Protein AF-A0AA49GLU6-F1 (afdb_monomer_lite)

pLDDT: mean 84.98, std 16.06, range [36.91, 97.69]

Structure (mmCIF, N/CA/C/O backbone):
data_AF-A0AA49GLU6-F1
#
_entry.id   AF-A0AA49GLU6-F1
#
loop_
_atom_site.group_PDB
_atom_site.id
_atom_site.type_symbol
_atom_site.label_atom_id
_atom_site.label_alt_id
_atom_site.label_comp_id
_atom_site.label_asym_id
_atom_site.label_entity_id
_atom_site.label_seq_id
_atom_site.pdbx_PDB_ins_code
_atom_site.Cartn_x
_atom_site.Cartn_y
_atom_site.Cartn_z
_atom_site.occupancy
_atom_site.B_iso_or_equiv
_atom_site.auth_seq_id
_atom_site.auth_comp_id
_atom_site.auth_asym_id
_atom_site.auth_atom_id
_atom_site.pdbx_PDB_model_num
ATOM 1 N N . MET A 1 1 ? 17.940 -8.801 -53.100 1.00 36.91 1 MET A N 1
ATOM 2 C CA . MET A 1 1 ? 17.028 -9.228 -52.021 1.00 36.91 1 MET A CA 1
ATOM 3 C C . MET A 1 1 ? 17.713 -8.867 -50.727 1.00 36.91 1 MET A C 1
ATOM 5 O O . MET A 1 1 ? 18.583 -9.601 -50.286 1.00 36.91 1 MET A O 1
ATOM 9 N N . GLU A 1 2 ? 17.411 -7.692 -50.198 1.00 44.69 2 GLU A N 1
ATOM 10 C CA . GLU A 1 2 ? 18.039 -7.180 -48.986 1.00 44.69 2 GLU A CA 1
ATOM 11 C C . GLU A 1 2 ? 16.952 -6.705 -48.021 1.00 44.69 2 GLU A C 1
ATOM 13 O O . GLU A 1 2 ? 15.992 -6.062 -48.440 1.00 44.69 2 GLU A O 1
ATOM 18 N N . LEU A 1 3 ? 17.166 -7.042 -46.744 1.00 46.62 3 LEU A N 1
ATOM 19 C CA . LEU A 1 3 ? 16.626 -6.406 -45.537 1.00 46.62 3 LEU A CA 1
ATOM 20 C C . LEU A 1 3 ? 15.138 -6.635 -45.215 1.00 46.62 3 LEU A C 1
ATOM 22 O O . LEU A 1 3 ? 14.300 -5.757 -45.379 1.00 46.62 3 LEU A O 1
ATOM 26 N N . LEU A 1 4 ? 14.837 -7.794 -44.615 1.00 41.28 4 LEU A N 1
ATOM 27 C CA . LEU A 1 4 ? 13.607 -8.009 -43.828 1.00 41.28 4 LEU A CA 1
ATOM 28 C C . LEU A 1 4 ? 13.859 -8.630 -42.439 1.00 41.28 4 LEU A C 1
ATOM 30 O O . LEU A 1 4 ?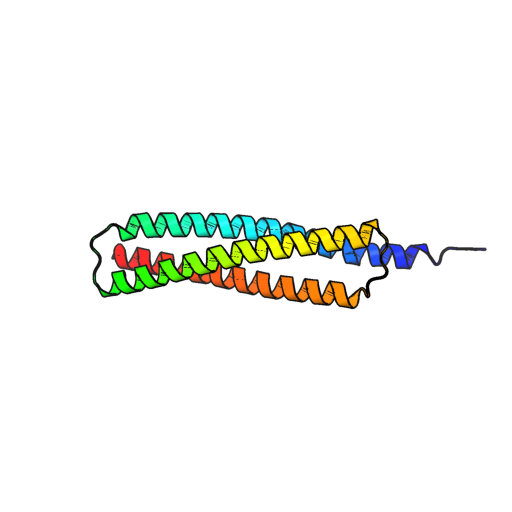 12.924 -9.076 -41.785 1.00 41.28 4 LEU A O 1
ATOM 34 N N . THR A 1 5 ? 15.102 -8.663 -41.947 1.00 42.22 5 THR A N 1
ATOM 35 C CA . THR A 1 5 ? 15.417 -9.281 -40.642 1.00 42.22 5 THR A CA 1
ATOM 36 C C . THR A 1 5 ? 15.509 -8.291 -39.479 1.00 42.22 5 THR A C 1
ATOM 38 O O . THR A 1 5 ? 15.529 -8.719 -38.331 1.00 42.22 5 THR A O 1
ATOM 41 N N . THR A 1 6 ? 15.520 -6.978 -39.733 1.00 46.28 6 THR A N 1
ATOM 42 C CA . THR A 1 6 ? 15.609 -5.945 -38.680 1.00 46.28 6 THR A CA 1
ATOM 43 C C . THR A 1 6 ? 14.255 -5.540 -38.092 1.00 46.28 6 THR A C 1
ATOM 45 O O . THR A 1 6 ? 14.207 -4.968 -37.008 1.00 46.28 6 THR A O 1
ATOM 48 N N . SER A 1 7 ? 13.146 -5.840 -38.774 1.00 48.06 7 SER A N 1
ATOM 49 C CA . SER A 1 7 ? 11.809 -5.383 -38.371 1.00 48.06 7 SER A CA 1
ATOM 50 C C . SER A 1 7 ? 11.180 -6.250 -37.276 1.00 48.06 7 SER A C 1
ATOM 52 O O . SER A 1 7 ? 10.512 -5.713 -36.397 1.00 48.06 7 SER A O 1
ATOM 54 N N . THR A 1 8 ? 11.405 -7.565 -37.280 1.00 44.09 8 THR A N 1
ATOM 55 C CA . THR A 1 8 ? 10.672 -8.481 -36.391 1.00 44.09 8 THR A CA 1
ATOM 56 C C . THR A 1 8 ? 11.213 -8.487 -34.959 1.00 44.09 8 THR A C 1
ATOM 58 O O . THR A 1 8 ? 10.426 -8.568 -34.022 1.00 44.09 8 THR A O 1
ATOM 61 N N . SER A 1 9 ? 12.530 -8.356 -34.756 1.00 47.75 9 SER A N 1
ATOM 62 C CA . SER A 1 9 ? 13.117 -8.281 -33.407 1.00 47.75 9 SER A CA 1
ATOM 63 C C . SER A 1 9 ? 12.788 -6.960 -32.709 1.00 47.75 9 SER A C 1
ATOM 65 O O . SER A 1 9 ? 12.435 -6.974 -31.535 1.00 47.75 9 SER A O 1
ATOM 67 N N . ALA A 1 10 ? 12.812 -5.838 -33.436 1.00 46.41 10 ALA A N 1
ATOM 68 C CA . ALA A 1 10 ? 12.407 -4.532 -32.918 1.00 46.41 10 ALA A CA 1
ATOM 69 C C . ALA A 1 10 ? 10.906 -4.483 -32.557 1.00 46.41 10 ALA A C 1
ATOM 71 O O . ALA A 1 10 ? 10.549 -3.932 -31.521 1.00 46.41 10 ALA A O 1
ATOM 72 N N . TYR A 1 11 ? 10.034 -5.118 -33.353 1.00 43.69 11 TYR A N 1
ATOM 73 C CA . TYR A 1 11 ? 8.593 -5.205 -33.062 1.00 43.69 11 TYR A CA 1
ATOM 74 C C . TYR A 1 11 ? 8.248 -6.191 -31.934 1.00 43.69 11 TYR A C 1
ATOM 76 O O . TYR A 1 11 ? 7.324 -5.939 -31.165 1.00 43.69 11 TYR A O 1
ATOM 84 N N . LEU A 1 12 ? 8.989 -7.296 -31.786 1.00 42.44 12 LEU A N 1
ATOM 85 C CA . LEU A 1 12 ? 8.831 -8.206 -30.641 1.00 42.44 12 LEU A CA 1
ATOM 86 C C . LEU A 1 12 ? 9.325 -7.571 -29.329 1.00 42.44 12 LEU A C 1
ATOM 88 O O . LEU A 1 12 ? 8.763 -7.853 -28.274 1.00 42.44 12 LEU A O 1
ATOM 92 N N . LEU A 1 13 ? 10.307 -6.663 -29.397 1.00 49.38 13 LEU A N 1
ATOM 93 C CA . LEU A 1 13 ? 10.712 -5.809 -28.274 1.00 49.38 13 LEU A CA 1
ATOM 94 C C . LEU A 1 13 ? 9.663 -4.742 -27.923 1.00 49.38 13 LEU A C 1
ATOM 96 O O . LEU A 1 13 ? 9.599 -4.292 -26.780 1.00 49.38 13 LEU A O 1
ATOM 100 N N . GLN A 1 14 ? 8.803 -4.359 -28.862 1.00 46.66 14 GLN A N 1
ATOM 101 C CA . GLN A 1 14 ? 7.748 -3.377 -28.614 1.00 46.66 14 GLN A CA 1
ATOM 102 C C . GLN A 1 14 ? 6.636 -3.956 -27.717 1.00 46.66 14 GLN A C 1
ATOM 104 O O . GLN A 1 14 ? 6.138 -3.275 -26.829 1.00 46.66 14 GLN A O 1
ATOM 109 N N . ALA A 1 15 ? 6.389 -5.271 -27.781 1.00 56.53 15 ALA A N 1
ATOM 110 C CA . ALA A 1 15 ? 5.602 -5.990 -26.771 1.00 56.53 15 ALA A CA 1
ATOM 111 C C . ALA A 1 15 ? 6.339 -6.216 -25.421 1.00 56.53 15 ALA A C 1
ATOM 113 O O . ALA A 1 15 ? 5.891 -7.018 -24.606 1.00 56.53 15 ALA A O 1
ATOM 114 N N . SER A 1 16 ? 7.465 -5.537 -25.154 1.00 69.12 16 SER A N 1
ATOM 115 C CA . SER A 1 16 ? 8.354 -5.850 -24.021 1.00 69.12 16 SER A CA 1
ATOM 116 C C . SER A 1 16 ? 8.785 -4.665 -23.138 1.00 69.12 16 SER A C 1
ATOM 118 O O . SER A 1 16 ? 9.305 -4.916 -22.049 1.00 69.12 16 SER A O 1
ATOM 120 N N . LEU A 1 17 ? 8.524 -3.414 -23.537 1.00 70.62 17 LEU A N 1
ATOM 121 C CA . LEU A 1 17 ? 8.707 -2.206 -22.707 1.00 70.62 17 LEU A CA 1
ATOM 122 C C . LEU A 1 17 ? 7.393 -1.435 -22.527 1.00 70.62 17 LEU A C 1
ATOM 124 O O . LEU A 1 17 ? 7.110 -0.983 -21.422 1.00 70.62 17 LEU A O 1
ATOM 128 N N . ASP A 1 18 ? 6.543 -1.384 -23.558 1.00 74.25 18 ASP A N 1
ATOM 129 C CA . ASP A 1 18 ? 5.217 -0.751 -23.485 1.00 74.25 18 ASP A CA 1
ATOM 130 C C . ASP A 1 18 ? 4.321 -1.411 -22.420 1.00 74.25 18 ASP A C 1
ATOM 132 O O . ASP A 1 18 ? 3.557 -0.736 -21.735 1.00 74.25 18 ASP A O 1
ATOM 136 N N . VAL A 1 19 ? 4.466 -2.727 -22.221 1.00 82.31 19 VAL A N 1
ATOM 137 C CA . VAL A 1 19 ? 3.787 -3.468 -21.143 1.00 82.31 19 VAL A CA 1
ATOM 138 C C . VAL A 1 19 ? 4.279 -3.023 -19.764 1.00 82.31 19 VAL A C 1
ATOM 140 O O . VAL A 1 19 ? 3.468 -2.845 -18.864 1.00 82.31 19 VAL A O 1
ATOM 143 N N . LEU A 1 20 ? 5.588 -2.803 -19.599 1.00 83.69 20 LEU A N 1
ATOM 144 C CA . LEU A 1 20 ? 6.176 -2.363 -18.325 1.00 83.69 20 LEU A CA 1
ATOM 145 C C . LEU A 1 20 ? 5.809 -0.905 -18.019 1.00 83.69 20 LEU A C 1
ATOM 147 O O . LEU A 1 20 ? 5.598 -0.549 -16.860 1.00 83.69 20 LEU A O 1
ATOM 151 N N . HIS A 1 21 ? 5.697 -0.077 -19.060 1.00 83.00 21 HIS A N 1
ATOM 152 C CA . HIS A 1 21 ? 5.181 1.286 -18.963 1.00 83.00 21 HIS A CA 1
ATOM 153 C C . HIS A 1 21 ? 3.718 1.282 -18.509 1.00 83.00 21 HIS A C 1
ATOM 155 O O . HIS A 1 21 ? 3.348 1.969 -17.560 1.00 83.00 21 HIS A O 1
ATOM 161 N N . TYR A 1 22 ? 2.884 0.467 -19.161 1.00 87.31 22 TYR A N 1
ATOM 162 C CA . TYR A 1 22 ? 1.479 0.323 -18.799 1.00 87.31 22 TYR A CA 1
ATOM 163 C C . TYR A 1 22 ? 1.312 -0.178 -17.355 1.00 87.31 22 TYR A C 1
ATOM 165 O O . TYR A 1 22 ? 0.579 0.436 -16.587 1.00 87.31 22 TYR A O 1
ATOM 173 N N . GLU A 1 23 ? 2.065 -1.204 -16.953 1.00 89.44 23 GLU A N 1
ATOM 174 C CA . GLU A 1 23 ? 2.050 -1.735 -15.583 1.00 89.44 23 GLU A CA 1
ATOM 175 C C . GLU A 1 23 ? 2.488 -0.672 -14.554 1.00 89.44 23 GLU A C 1
ATOM 177 O O . GLU A 1 23 ? 1.854 -0.507 -13.513 1.00 89.44 23 GLU A O 1
ATOM 182 N N . SER A 1 24 ? 3.505 0.137 -14.873 1.00 88.81 24 SER A N 1
ATOM 183 C CA . SER A 1 24 ? 3.938 1.246 -14.009 1.00 88.81 24 SER A CA 1
ATOM 184 C C . SER A 1 24 ? 2.852 2.314 -13.848 1.00 88.81 24 SER A C 1
ATOM 186 O O . SER A 1 24 ? 2.698 2.877 -12.763 1.00 88.81 24 SER A O 1
ATOM 188 N N . ARG A 1 25 ? 2.065 2.584 -14.898 1.00 89.25 25 ARG A N 1
ATOM 189 C CA . ARG A 1 25 ? 0.916 3.499 -14.830 1.00 89.25 25 ARG A CA 1
ATOM 190 C C . ARG A 1 25 ? -0.226 2.935 -13.994 1.00 89.25 25 ARG A C 1
ATOM 192 O O . ARG A 1 25 ? -0.787 3.679 -13.193 1.00 89.25 25 ARG A O 1
ATOM 199 N N . GLU A 1 26 ? -0.528 1.646 -14.121 1.00 93.12 26 GLU A N 1
ATOM 200 C CA . GLU A 1 26 ? -1.513 0.989 -13.254 1.00 93.12 26 GLU A CA 1
ATOM 201 C C . GLU A 1 26 ? -1.098 1.092 -11.780 1.00 93.12 26 GLU A C 1
ATOM 203 O O . GLU A 1 26 ? -1.910 1.475 -10.940 1.00 93.12 26 GLU A O 1
ATOM 208 N N . TRP A 1 27 ? 0.182 0.883 -11.453 1.00 95.62 27 TRP A N 1
ATOM 209 C CA . TRP A 1 27 ? 0.659 1.051 -10.076 1.00 95.62 27 TRP A CA 1
ATOM 210 C C . TRP A 1 27 ? 0.525 2.482 -9.553 1.00 95.62 27 TRP A C 1
ATOM 212 O O . TRP A 1 27 ? 0.277 2.669 -8.361 1.00 95.62 27 TRP A O 1
ATOM 222 N N . GLN A 1 28 ? 0.669 3.502 -10.408 1.00 93.31 28 GLN A N 1
ATOM 223 C CA . GLN A 1 28 ? 0.418 4.889 -10.001 1.00 93.31 28 GLN A CA 1
ATOM 224 C C . GLN A 1 28 ? -1.043 5.082 -9.588 1.00 93.31 28 GLN A C 1
ATOM 226 O O . GLN A 1 28 ? -1.304 5.683 -8.545 1.00 93.31 28 GLN A O 1
ATOM 231 N N . GLU A 1 29 ? -1.983 4.546 -10.368 1.00 95.44 29 GLU A N 1
ATOM 232 C CA . GLU A 1 29 ? -3.414 4.607 -10.060 1.00 95.44 29 GLU A CA 1
ATOM 233 C C . GLU A 1 29 ? -3.743 3.834 -8.774 1.00 95.44 29 GLU A C 1
ATOM 235 O O . GLU A 1 29 ? -4.431 4.359 -7.895 1.00 95.44 29 GLU A O 1
ATOM 240 N N . GLU A 1 30 ? -3.188 2.630 -8.608 1.00 96.56 30 GLU A N 1
ATOM 241 C CA . GLU A 1 30 ? -3.371 1.815 -7.404 1.00 96.56 30 GLU A CA 1
ATOM 242 C C . GLU A 1 30 ? -2.796 2.484 -6.148 1.00 96.56 30 GLU A C 1
ATOM 244 O O . GLU A 1 30 ? -3.434 2.461 -5.094 1.00 96.56 30 GLU A O 1
ATOM 249 N N . ILE A 1 31 ? -1.620 3.117 -6.235 1.00 95.50 31 ILE A N 1
ATOM 250 C CA . ILE A 1 31 ? -1.033 3.864 -5.114 1.00 95.50 31 ILE A CA 1
ATOM 251 C C . ILE A 1 31 ? -1.860 5.092 -4.764 1.00 95.50 31 ILE A C 1
ATOM 253 O O . ILE A 1 31 ? -2.067 5.368 -3.579 1.00 95.50 31 ILE A O 1
ATOM 257 N N . THR A 1 32 ? -2.349 5.829 -5.762 1.00 95.62 32 THR A N 1
ATOM 258 C CA . THR A 1 32 ? -3.244 6.962 -5.517 1.00 95.62 32 THR A CA 1
ATOM 259 C C . THR A 1 32 ? -4.513 6.495 -4.811 1.00 95.62 32 THR A C 1
ATOM 261 O O . THR A 1 32 ? -4.892 7.076 -3.793 1.00 95.62 32 THR A O 1
ATOM 264 N N . PHE A 1 33 ? -5.112 5.395 -5.265 1.00 96.75 33 PHE A N 1
ATOM 265 C CA . PHE A 1 33 ? -6.272 4.811 -4.602 1.00 96.75 33 PHE A CA 1
ATOM 266 C C . PHE A 1 33 ? -5.959 4.359 -3.166 1.00 96.75 33 PHE A C 1
ATOM 268 O O . PHE A 1 33 ? -6.715 4.655 -2.241 1.00 96.75 33 PHE A O 1
ATOM 275 N N . ALA A 1 34 ? -4.820 3.699 -2.945 1.00 97.06 34 ALA A N 1
ATOM 276 C CA . ALA A 1 34 ? -4.386 3.286 -1.613 1.00 97.06 34 ALA A CA 1
ATOM 277 C C . ALA A 1 34 ? -4.186 4.487 -0.671 1.00 97.06 34 ALA A C 1
ATOM 279 O O . ALA A 1 34 ? -4.508 4.405 0.517 1.00 97.06 34 ALA A O 1
ATOM 280 N N . MET A 1 35 ? -3.697 5.619 -1.189 1.00 96.00 35 MET A N 1
ATOM 281 C CA . MET A 1 35 ? -3.584 6.863 -0.426 1.00 96.00 35 MET A CA 1
ATOM 282 C C . MET A 1 35 ? -4.957 7.398 -0.011 1.00 96.00 35 MET A C 1
ATOM 284 O O . MET A 1 35 ? -5.158 7.739 1.159 1.00 96.00 35 MET A O 1
ATOM 288 N N . ASP A 1 36 ? -5.917 7.424 -0.935 1.00 97.12 36 ASP A N 1
ATOM 289 C CA . ASP A 1 36 ? -7.291 7.834 -0.640 1.00 97.12 36 ASP A CA 1
ATOM 290 C C . ASP A 1 36 ? -7.934 6.923 0.416 1.00 97.12 36 ASP A C 1
ATOM 292 O O . ASP A 1 36 ? -8.597 7.407 1.346 1.00 97.12 36 ASP A O 1
ATOM 296 N N . GLU A 1 37 ? -7.683 5.612 0.334 1.00 97.00 37 GLU A N 1
ATOM 297 C CA . GLU A 1 37 ? -8.091 4.656 1.360 1.00 97.00 37 GLU A CA 1
ATOM 298 C C . GLU A 1 37 ? -7.451 4.977 2.714 1.00 97.00 37 GLU A C 1
ATOM 300 O O . GLU A 1 37 ? -8.166 5.034 3.715 1.00 97.00 37 GLU A O 1
ATOM 305 N N . MET A 1 38 ? -6.145 5.259 2.782 1.00 96.75 38 MET A N 1
ATOM 306 C CA . MET A 1 38 ? -5.498 5.639 4.047 1.00 96.75 38 MET A CA 1
ATOM 307 C C . MET A 1 38 ? -6.087 6.918 4.627 1.00 96.75 38 MET A C 1
ATOM 309 O O . MET A 1 38 ? -6.380 6.974 5.823 1.00 96.75 38 MET A O 1
ATOM 313 N N . MET A 1 39 ? -6.332 7.933 3.797 1.00 95.69 39 MET A N 1
ATOM 314 C CA . MET A 1 39 ? -6.989 9.160 4.238 1.00 95.69 39 MET A CA 1
ATOM 315 C C . MET A 1 39 ? -8.389 8.881 4.795 1.00 95.69 39 MET A C 1
ATOM 317 O O . MET A 1 39 ? -8.790 9.481 5.796 1.00 95.69 39 MET A O 1
ATOM 321 N N . PHE A 1 40 ? -9.140 7.971 4.172 1.00 96.94 40 PHE A N 1
ATOM 322 C CA . PHE A 1 40 ? -10.429 7.531 4.692 1.00 96.94 40 PHE A CA 1
ATOM 323 C C . PHE A 1 40 ? -10.292 6.814 6.041 1.00 96.94 40 PHE A C 1
ATOM 325 O O . PHE A 1 40 ? -11.005 7.179 6.977 1.00 96.94 40 PHE A O 1
ATOM 332 N N . LEU A 1 41 ? -9.364 5.861 6.177 1.00 96.62 41 LEU A N 1
ATOM 333 C CA . LEU A 1 41 ? -9.149 5.133 7.431 1.00 96.62 41 LEU A CA 1
ATOM 334 C C . LEU A 1 41 ? -8.704 6.064 8.568 1.00 96.62 41 LEU A C 1
ATOM 336 O O . LEU A 1 41 ? -9.201 5.925 9.681 1.00 96.62 41 LEU A O 1
ATOM 340 N N . HIS A 1 42 ? -7.856 7.063 8.299 1.00 95.62 42 HIS A N 1
ATOM 341 C CA . HIS A 1 42 ? -7.482 8.088 9.285 1.00 95.62 42 HIS A CA 1
ATOM 342 C C . HIS A 1 42 ? -8.683 8.916 9.751 1.00 95.62 42 HIS A C 1
ATOM 344 O O . HIS A 1 42 ? -8.847 9.168 10.947 1.00 95.62 42 HIS A O 1
ATOM 350 N N . ARG A 1 43 ? -9.556 9.332 8.823 1.00 95.31 43 ARG A N 1
ATOM 351 C CA . ARG A 1 43 ? -10.796 10.047 9.176 1.00 95.31 43 ARG A CA 1
ATOM 352 C C . ARG A 1 43 ? -11.740 9.167 9.991 1.00 95.31 43 ARG A C 1
ATOM 354 O O . ARG A 1 43 ? -12.356 9.656 10.938 1.00 95.31 43 ARG A O 1
ATOM 361 N N . LEU A 1 44 ? -11.850 7.891 9.627 1.00 94.12 44 LEU A N 1
ATOM 362 C CA . LEU A 1 44 ? -12.678 6.918 10.330 1.00 94.12 44 LEU A CA 1
ATOM 363 C C . LEU A 1 44 ? -12.166 6.698 11.758 1.00 94.12 44 LEU A C 1
ATOM 365 O O . LEU A 1 44 ? -12.939 6.822 12.705 1.00 94.12 44 LEU A O 1
ATOM 369 N N . HIS A 1 45 ? -10.860 6.478 11.912 1.00 93.94 45 HIS A N 1
ATOM 370 C CA . HIS A 1 45 ? -10.196 6.353 13.208 1.00 93.94 45 HIS A CA 1
ATOM 371 C C . HIS A 1 45 ? -10.470 7.561 14.103 1.00 93.94 45 HIS A C 1
ATOM 373 O O . HIS A 1 45 ? -10.987 7.394 15.204 1.00 93.94 45 HIS A O 1
ATOM 379 N N . ARG A 1 46 ? -10.234 8.782 13.599 1.00 91.81 46 ARG A N 1
ATOM 380 C CA . ARG A 1 46 ? -10.498 10.022 14.346 1.00 91.81 46 ARG A CA 1
ATOM 381 C C . ARG A 1 46 ? -11.949 10.098 14.822 1.00 91.81 46 ARG A C 1
ATOM 383 O O . ARG A 1 46 ? -12.194 10.353 15.995 1.00 91.81 46 ARG A O 1
ATOM 390 N N . ARG A 1 47 ? -12.908 9.821 13.934 1.00 91.19 47 ARG A N 1
ATOM 391 C CA . ARG A 1 47 ? -14.343 9.904 14.242 1.00 91.19 47 ARG A CA 1
ATOM 392 C C . ARG A 1 47 ? -14.770 8.980 15.388 1.00 91.19 47 ARG A C 1
ATOM 394 O O . ARG A 1 47 ? -15.656 9.339 16.158 1.00 91.19 47 ARG A O 1
ATOM 401 N N . PHE A 1 48 ? -14.204 7.780 15.472 1.00 87.88 48 PHE A N 1
ATOM 402 C CA . PHE A 1 48 ? -14.564 6.802 16.504 1.00 87.88 48 PHE A CA 1
ATOM 403 C C . PHE A 1 48 ? -13.671 6.891 17.751 1.00 87.88 48 PHE A C 1
ATOM 405 O O . PHE A 1 48 ? -14.131 6.572 18.846 1.00 87.88 48 PHE A O 1
ATOM 412 N N . GLY A 1 49 ? -12.438 7.379 17.605 1.00 79.56 49 GLY A N 1
ATOM 413 C CA . GLY A 1 49 ? -11.455 7.520 18.680 1.00 79.56 49 GLY A CA 1
ATOM 414 C C . GLY A 1 49 ? -11.723 8.670 19.654 1.00 79.56 49 GLY A C 1
ATOM 415 O O . GLY A 1 49 ? -11.166 8.672 20.745 1.00 79.56 49 GLY A O 1
ATOM 416 N N . GLU A 1 50 ? -12.589 9.623 19.300 1.00 75.56 50 GLU A N 1
ATOM 417 C CA . GLU A 1 50 ? -13.018 10.723 20.186 1.00 75.56 50 GLU A CA 1
ATOM 418 C C . GLU A 1 50 ? -13.969 10.269 21.311 1.00 75.56 50 GLU A C 1
ATOM 420 O O . GLU A 1 50 ? -14.259 11.028 22.236 1.00 75.56 50 GLU A O 1
ATOM 425 N N . LYS A 1 51 ? -14.466 9.028 21.255 1.00 73.88 51 LYS A N 1
ATOM 426 C CA . LYS A 1 51 ? -15.331 8.461 22.293 1.00 73.88 51 LYS A CA 1
ATOM 427 C C . LYS A 1 51 ? -14.508 8.024 23.508 1.00 73.88 51 LYS A C 1
ATOM 429 O O . LYS A 1 51 ? -13.345 7.651 23.389 1.00 73.88 51 LYS A O 1
ATOM 434 N N . SER A 1 52 ? -15.127 8.011 24.689 1.00 75.75 52 SER A N 1
ATOM 435 C CA . SER A 1 52 ? -14.547 7.306 25.837 1.00 75.75 52 SER A CA 1
ATOM 436 C C . SER A 1 52 ? -14.606 5.806 25.549 1.00 75.75 52 SER A C 1
ATOM 438 O O . SER A 1 52 ? -15.693 5.237 25.457 1.00 75.75 52 SER A O 1
ATOM 440 N N . LEU A 1 53 ? -13.442 5.198 25.322 1.00 83.62 53 LEU A N 1
ATOM 441 C CA . LEU A 1 53 ? -13.307 3.790 24.959 1.00 83.62 53 LEU A CA 1
ATOM 442 C C . LEU A 1 53 ? -12.773 2.977 26.148 1.00 83.62 53 LEU A C 1
ATOM 444 O O . LEU A 1 53 ? -11.943 3.487 26.904 1.00 83.62 53 LEU A O 1
ATOM 448 N N . PRO A 1 54 ? -13.186 1.705 26.298 1.00 87.12 54 PRO A N 1
ATOM 449 C CA . PRO A 1 54 ? -12.532 0.764 27.202 1.00 87.12 54 PRO A CA 1
AT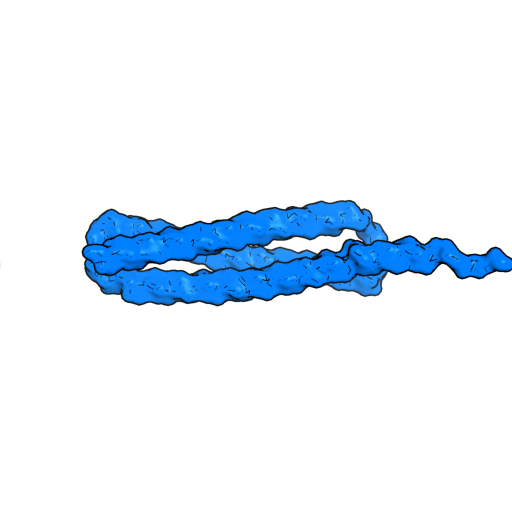OM 450 C C . PRO A 1 54 ? -11.022 0.680 26.939 1.00 87.12 54 PRO A C 1
ATOM 452 O O . PRO A 1 54 ? -10.585 0.759 25.790 1.00 87.12 54 PRO A O 1
ATOM 455 N N . GLU A 1 55 ? -10.219 0.453 27.983 1.00 86.88 55 GLU A N 1
ATOM 456 C CA . GLU A 1 55 ? -8.745 0.463 27.900 1.00 86.88 55 GLU A CA 1
ATOM 457 C C . GLU A 1 55 ? -8.198 -0.462 26.796 1.00 86.88 55 GLU A C 1
ATOM 459 O O . GLU A 1 55 ? -7.271 -0.098 26.070 1.00 86.88 55 GLU A O 1
ATOM 464 N N . LEU A 1 56 ? -8.791 -1.650 26.627 1.00 86.25 56 LEU A N 1
ATOM 465 C CA . LEU A 1 56 ? -8.385 -2.605 25.593 1.00 86.25 56 LEU A CA 1
ATOM 466 C C . LEU A 1 56 ? -8.581 -2.039 24.176 1.00 86.25 56 LEU A C 1
ATOM 468 O O . LEU A 1 56 ? -7.664 -2.093 23.356 1.00 86.25 56 LEU A O 1
ATOM 472 N N . ILE A 1 57 ? -9.746 -1.442 23.916 1.00 87.88 57 ILE A N 1
ATOM 473 C CA . ILE A 1 57 ? -10.096 -0.834 22.625 1.00 87.88 57 ILE A CA 1
ATOM 474 C C . ILE A 1 57 ? -9.244 0.420 22.378 1.00 87.88 57 ILE A C 1
ATOM 476 O O . ILE A 1 57 ? -8.843 0.708 21.247 1.00 87.88 57 ILE A O 1
ATOM 480 N N . GLN A 1 58 ? -8.894 1.148 23.440 1.00 88.38 58 GLN A N 1
ATOM 481 C CA . GLN A 1 58 ? -7.991 2.291 23.358 1.00 88.38 58 GLN A CA 1
ATOM 482 C C . GLN A 1 58 ? -6.560 1.871 22.980 1.00 88.38 58 GLN A C 1
ATOM 484 O O . GLN A 1 58 ? -5.930 2.527 22.151 1.00 88.38 58 GLN A O 1
ATOM 489 N N . LYS A 1 59 ? -6.046 0.755 23.515 1.00 89.12 59 LYS A N 1
ATOM 490 C CA . LYS A 1 59 ? -4.734 0.214 23.111 1.00 89.12 59 LYS A CA 1
ATOM 491 C C . LYS A 1 59 ? -4.716 -0.203 21.640 1.00 89.12 59 LYS A C 1
ATOM 493 O O . LYS A 1 59 ? -3.769 0.133 20.928 1.00 89.12 59 LYS A O 1
ATOM 498 N N . GLN A 1 60 ? -5.768 -0.877 21.171 1.00 89.69 60 GLN A N 1
ATOM 499 C CA . GLN A 1 60 ? -5.929 -1.217 19.751 1.00 89.69 60 GLN A CA 1
ATOM 500 C C . GLN A 1 60 ? -5.980 0.040 18.871 1.00 89.69 60 GLN A C 1
ATOM 502 O O . GLN A 1 60 ? -5.325 0.089 17.832 1.00 89.69 60 GLN A O 1
ATOM 507 N N . SER A 1 61 ? -6.692 1.078 19.321 1.00 91.69 61 SER A N 1
ATOM 508 C CA . SER A 1 61 ? -6.784 2.369 18.634 1.00 91.69 61 SER A CA 1
ATOM 509 C C . SER A 1 61 ? -5.408 3.002 18.405 1.00 91.69 61 SER A C 1
ATOM 511 O O . SER A 1 61 ? -5.102 3.410 17.285 1.00 91.69 61 SER A O 1
ATOM 513 N N . ILE A 1 62 ? -4.551 3.037 19.432 1.00 91.50 62 ILE A N 1
ATOM 514 C CA . ILE A 1 62 ? -3.192 3.591 19.322 1.00 91.50 62 ILE A CA 1
ATOM 515 C C . ILE A 1 62 ? -2.358 2.773 18.328 1.00 91.50 62 ILE A C 1
ATOM 517 O O . ILE A 1 62 ? -1.714 3.345 17.448 1.00 91.50 62 ILE A O 1
ATOM 521 N N . ALA A 1 63 ? -2.403 1.440 18.426 1.00 93.25 63 ALA A N 1
ATOM 522 C CA . ALA A 1 63 ? -1.669 0.558 17.520 1.00 93.25 63 ALA A CA 1
ATOM 523 C C . ALA A 1 63 ? -2.097 0.751 16.053 1.00 93.25 63 ALA A C 1
ATOM 525 O O . ALA A 1 63 ? -1.244 0.854 15.169 1.00 93.25 63 ALA A O 1
ATOM 526 N N . LEU A 1 64 ? -3.406 0.868 15.800 1.00 94.25 64 LEU A N 1
ATOM 527 C CA . LEU A 1 64 ? -3.948 1.152 14.472 1.00 94.25 64 LEU A CA 1
ATOM 528 C C . LEU A 1 64 ? -3.478 2.505 13.949 1.00 94.25 64 LEU A C 1
ATOM 530 O O . LEU A 1 64 ? -3.034 2.592 12.808 1.00 94.25 64 LEU A O 1
ATOM 534 N N . GLN A 1 65 ? -3.511 3.547 14.778 1.00 93.94 65 GLN A N 1
ATOM 535 C CA . GLN A 1 65 ? -3.064 4.876 14.373 1.00 93.94 65 GLN A CA 1
ATOM 536 C C . GLN A 1 65 ? -1.584 4.882 13.965 1.00 93.94 65 GLN A C 1
ATOM 538 O O . GLN A 1 65 ? -1.234 5.434 12.919 1.00 93.94 65 GLN A O 1
ATOM 543 N N . THR A 1 66 ? -0.716 4.241 14.754 1.00 95.00 66 THR A N 1
ATOM 544 C CA . THR A 1 66 ? 0.710 4.105 14.424 1.00 95.00 66 THR A CA 1
ATOM 545 C C . THR A 1 66 ? 0.905 3.338 13.118 1.00 95.00 66 THR A C 1
ATOM 547 O O . THR A 1 66 ? 1.681 3.771 12.264 1.00 95.00 66 THR A O 1
ATOM 550 N N . LYS A 1 67 ? 0.173 2.234 12.927 1.00 95.56 67 LYS A N 1
ATOM 551 C CA . LYS A 1 67 ? 0.240 1.425 11.704 1.00 95.56 67 LYS A CA 1
ATOM 552 C C . LYS A 1 67 ? -0.202 2.216 10.471 1.00 95.56 67 LYS A C 1
ATOM 554 O O . LYS A 1 67 ? 0.501 2.204 9.465 1.00 95.56 67 LYS A O 1
ATOM 559 N N . LEU A 1 68 ? -1.315 2.948 10.555 1.00 95.62 68 LEU A N 1
ATOM 560 C CA . LEU A 1 68 ? -1.807 3.780 9.454 1.00 95.62 68 LEU A CA 1
ATOM 561 C C . LEU A 1 68 ? -0.825 4.893 9.087 1.00 95.62 68 LEU A C 1
ATOM 563 O O . LEU A 1 68 ? -0.650 5.181 7.904 1.00 95.62 68 LEU A O 1
ATOM 567 N N . LEU A 1 69 ? -0.173 5.518 10.074 1.00 95.88 69 LEU A N 1
ATOM 568 C CA . LEU A 1 69 ? 0.842 6.541 9.819 1.00 95.88 69 LEU A CA 1
ATOM 569 C C . LEU A 1 69 ? 2.045 5.956 9.067 1.00 95.88 69 LEU A C 1
ATOM 571 O O . LEU A 1 69 ? 2.459 6.516 8.052 1.00 95.88 69 LEU A O 1
ATOM 575 N N . LEU A 1 70 ? 2.560 4.812 9.530 1.00 96.69 70 LEU A N 1
ATOM 576 C CA . LEU A 1 70 ? 3.677 4.123 8.882 1.00 96.69 70 LEU A CA 1
ATOM 577 C C . LEU A 1 70 ? 3.325 3.708 7.448 1.00 96.69 70 LEU A C 1
ATOM 579 O O . LEU A 1 70 ? 4.102 3.964 6.531 1.00 96.69 70 LEU A O 1
ATOM 583 N N . LEU A 1 71 ? 2.141 3.129 7.238 1.00 96.44 71 LEU A N 1
ATOM 584 C CA . LEU A 1 71 ? 1.684 2.738 5.903 1.00 96.44 71 LEU A CA 1
ATOM 585 C C . LEU A 1 71 ? 1.506 3.939 4.978 1.00 96.44 71 LEU A C 1
ATOM 587 O O . LEU A 1 71 ? 1.900 3.874 3.820 1.00 96.44 71 LEU A O 1
ATOM 591 N N . SER A 1 72 ? 0.985 5.058 5.485 1.00 96.69 72 SER A N 1
ATOM 592 C CA . SER A 1 72 ? 0.859 6.290 4.693 1.00 96.69 72 SER A CA 1
ATOM 593 C C . SER A 1 72 ? 2.229 6.781 4.214 1.00 96.69 72 SER A C 1
ATOM 595 O O . SER A 1 72 ? 2.379 7.173 3.059 1.00 96.69 72 SER A O 1
ATOM 597 N N . GLN A 1 73 ? 3.252 6.705 5.073 1.00 96.88 73 GLN A N 1
ATOM 598 C CA . GLN A 1 73 ? 4.624 7.037 4.691 1.00 96.88 73 GLN A CA 1
ATOM 599 C C . GLN A 1 73 ? 5.182 6.057 3.650 1.00 96.88 73 GLN A C 1
ATOM 601 O O . GLN A 1 73 ? 5.797 6.489 2.679 1.00 96.88 73 GLN A O 1
ATOM 606 N N . GLN A 1 74 ? 4.937 4.755 3.812 1.00 96.81 74 GLN A N 1
ATOM 607 C CA . GLN A 1 74 ? 5.364 3.740 2.845 1.00 96.81 74 GLN A CA 1
ATOM 608 C C . GLN A 1 74 ? 4.705 3.930 1.473 1.00 96.81 74 GLN A C 1
ATOM 610 O O . GLN A 1 74 ? 5.381 3.784 0.459 1.00 96.81 74 GLN A O 1
ATOM 615 N N . ILE A 1 75 ? 3.426 4.312 1.430 1.00 96.38 75 ILE A N 1
ATOM 616 C CA . ILE A 1 75 ? 2.712 4.648 0.189 1.00 96.38 75 ILE A CA 1
ATOM 617 C C . ILE A 1 75 ? 3.339 5.870 -0.482 1.00 96.38 75 ILE A C 1
ATOM 619 O O . ILE A 1 75 ? 3.577 5.826 -1.685 1.00 96.38 75 ILE A O 1
ATOM 623 N N . LEU A 1 76 ? 3.676 6.925 0.269 1.00 96.00 76 LEU A N 1
ATOM 624 C CA . LEU A 1 76 ? 4.380 8.090 -0.288 1.00 96.00 76 LEU A CA 1
ATOM 625 C C . LEU A 1 76 ? 5.743 7.705 -0.879 1.00 96.00 76 LEU A C 1
ATOM 627 O O . LEU A 1 76 ? 6.072 8.111 -1.991 1.00 96.00 76 LEU A O 1
ATOM 631 N N . THR A 1 77 ? 6.526 6.893 -0.165 1.00 96.44 77 THR A N 1
ATOM 632 C CA . THR A 1 77 ? 7.815 6.397 -0.671 1.00 96.44 77 THR A CA 1
ATOM 633 C C . THR A 1 77 ? 7.640 5.530 -1.918 1.00 96.44 77 THR A C 1
ATOM 635 O O . THR A 1 77 ? 8.418 5.654 -2.863 1.00 96.44 77 THR A O 1
ATOM 638 N N . MET A 1 78 ? 6.614 4.677 -1.951 1.00 96.56 78 MET A N 1
ATOM 639 C CA . MET A 1 78 ? 6.311 3.846 -3.116 1.00 96.56 78 MET A CA 1
ATOM 640 C C . MET A 1 78 ? 5.881 4.691 -4.316 1.00 96.56 78 MET A C 1
ATOM 642 O O . MET A 1 78 ? 6.313 4.430 -5.433 1.00 96.56 78 MET A O 1
ATOM 646 N N . GLN A 1 79 ? 5.096 5.744 -4.088 1.00 95.31 79 GLN A N 1
ATOM 647 C CA . GLN A 1 79 ? 4.700 6.681 -5.135 1.00 95.31 79 GLN A CA 1
ATOM 648 C C . GLN A 1 79 ? 5.916 7.327 -5.805 1.00 95.31 79 GLN A C 1
ATOM 650 O O . GLN A 1 79 ? 5.965 7.411 -7.032 1.00 95.31 79 GLN A O 1
ATOM 655 N N . GLU A 1 80 ? 6.898 7.761 -5.009 1.00 95.25 80 GLU A N 1
ATOM 656 C CA . GLU A 1 80 ? 8.144 8.308 -5.549 1.00 95.25 80 GLU A CA 1
ATOM 657 C C . GLU A 1 80 ? 8.940 7.237 -6.293 1.00 95.25 80 GLU A C 1
ATOM 659 O O . GLU A 1 80 ? 9.364 7.463 -7.419 1.00 95.25 80 GLU A O 1
ATOM 664 N N . THR A 1 81 ? 9.043 6.034 -5.720 1.00 94.94 81 THR A N 1
ATOM 665 C CA . THR A 1 81 ? 9.743 4.900 -6.344 1.00 94.94 81 THR A CA 1
ATOM 666 C C . THR A 1 81 ? 9.165 4.572 -7.723 1.00 94.94 81 THR A C 1
ATOM 668 O O . THR A 1 81 ? 9.915 4.400 -8.680 1.00 94.94 81 THR A O 1
ATOM 671 N N . ILE A 1 82 ? 7.836 4.522 -7.860 1.00 93.94 82 ILE A N 1
ATOM 672 C CA . ILE A 1 82 ? 7.171 4.269 -9.146 1.00 93.94 82 ILE A CA 1
ATOM 673 C C . ILE A 1 82 ? 7.414 5.429 -10.118 1.00 93.94 82 ILE A C 1
ATOM 675 O O . ILE A 1 82 ? 7.649 5.192 -11.302 1.00 93.94 82 ILE A O 1
ATOM 679 N N . ARG A 1 83 ? 7.381 6.682 -9.642 1.00 92.69 83 ARG A N 1
ATOM 680 C CA . ARG A 1 83 ? 7.648 7.856 -10.486 1.00 92.69 83 ARG A CA 1
ATOM 681 C C . ARG A 1 83 ? 9.077 7.847 -11.025 1.00 92.69 83 ARG A C 1
ATOM 683 O O . ARG A 1 83 ? 9.269 8.067 -12.217 1.00 92.69 83 ARG A O 1
ATOM 690 N N . GLU A 1 84 ? 10.059 7.585 -10.170 1.00 92.38 84 GLU A N 1
ATOM 691 C CA . GLU A 1 84 ? 11.467 7.472 -10.555 1.00 92.38 84 GLU A CA 1
ATOM 692 C C . GLU A 1 84 ? 11.681 6.304 -11.528 1.00 92.38 84 GLU A C 1
ATOM 694 O O . GLU A 1 84 ? 12.345 6.468 -12.551 1.00 92.38 84 GLU A O 1
ATOM 699 N N . HIS A 1 85 ? 11.059 5.150 -11.259 1.00 90.81 85 HIS A N 1
ATOM 700 C CA . HIS A 1 85 ? 11.137 3.959 -12.113 1.00 90.81 85 HIS A CA 1
ATOM 701 C C . HIS A 1 85 ? 10.547 4.196 -13.511 1.00 90.81 85 HIS A C 1
ATOM 703 O O . HIS A 1 85 ? 11.118 3.761 -14.515 1.00 90.81 85 HIS A O 1
ATOM 709 N N . GLU A 1 86 ? 9.436 4.927 -13.589 1.00 89.44 86 GLU A N 1
ATOM 710 C CA . GLU A 1 86 ? 8.796 5.320 -14.846 1.00 89.44 86 GLU A CA 1
ATOM 711 C C . GLU A 1 86 ? 9.607 6.389 -15.599 1.00 89.44 86 GLU A C 1
ATOM 713 O O . GLU A 1 86 ? 9.828 6.283 -16.807 1.00 89.44 86 GLU A O 1
ATOM 718 N N . SER A 1 87 ? 10.138 7.387 -14.887 1.00 89.06 87 SER A N 1
ATOM 719 C CA . SER A 1 87 ? 11.041 8.381 -15.480 1.00 89.06 87 SER A CA 1
ATOM 720 C C . SER A 1 87 ? 12.275 7.710 -16.086 1.00 89.06 87 SER A C 1
ATOM 722 O O . SER A 1 87 ? 12.688 8.049 -17.195 1.00 89.06 87 SER A O 1
ATOM 724 N N . TYR A 1 88 ? 12.838 6.719 -15.394 1.00 88.31 88 TYR A N 1
ATOM 725 C CA . TYR A 1 88 ? 13.982 5.960 -15.881 1.00 88.31 88 TYR A CA 1
ATOM 726 C C . TYR A 1 88 ? 13.650 5.138 -17.136 1.00 88.31 88 TYR A C 1
ATOM 728 O O . TYR A 1 88 ? 14.429 5.138 -18.090 1.00 88.31 88 TYR A O 1
ATOM 736 N N . LEU A 1 89 ? 12.471 4.505 -17.194 1.00 85.62 89 LEU A N 1
ATOM 737 C CA . LEU A 1 89 ? 11.998 3.818 -18.402 1.00 85.62 89 LEU A CA 1
ATOM 738 C C . LEU A 1 89 ? 11.891 4.772 -19.591 1.00 85.62 89 LEU A C 1
ATOM 740 O O . LEU A 1 89 ? 12.385 4.479 -20.682 1.00 85.62 89 LEU A O 1
ATOM 744 N N . SER A 1 90 ? 11.282 5.934 -19.362 1.00 84.19 90 SER A N 1
ATOM 745 C CA . SER A 1 90 ? 11.144 6.979 -20.372 1.00 84.19 90 SER A CA 1
ATOM 746 C C . SER A 1 90 ? 12.509 7.437 -20.903 1.00 84.19 90 SER A C 1
ATOM 748 O O . SER A 1 90 ? 12.673 7.602 -22.113 1.00 84.19 90 SER A O 1
ATOM 750 N N . GLU A 1 91 ? 13.515 7.588 -20.037 1.00 84.62 91 GLU A N 1
ATOM 751 C CA . GLU A 1 91 ? 14.881 7.929 -20.452 1.00 84.62 91 GLU A CA 1
ATOM 752 C C . GLU A 1 91 ? 15.545 6.831 -21.290 1.00 84.62 91 GLU A C 1
ATOM 754 O O . GLU A 1 91 ? 16.173 7.149 -22.304 1.00 84.62 91 GLU A O 1
ATOM 759 N N . ILE A 1 92 ? 15.388 5.557 -20.910 1.00 81.19 92 ILE A N 1
ATOM 760 C CA . ILE A 1 92 ? 15.907 4.414 -21.677 1.00 81.19 92 ILE A CA 1
ATOM 761 C C . ILE A 1 92 ? 15.321 4.418 -23.092 1.00 81.19 92 ILE A C 1
ATOM 763 O O . ILE A 1 92 ? 16.075 4.324 -24.065 1.00 81.19 92 ILE A O 1
ATOM 767 N N . ILE A 1 93 ? 13.999 4.592 -23.203 1.00 77.62 93 ILE A N 1
ATOM 768 C CA . ILE A 1 93 ? 13.276 4.620 -24.481 1.00 77.62 93 ILE A CA 1
ATOM 769 C C . ILE A 1 93 ? 13.738 5.805 -25.341 1.00 77.62 93 ILE A C 1
ATOM 771 O O . ILE A 1 93 ? 14.051 5.632 -26.518 1.00 77.62 93 ILE A O 1
ATOM 775 N N . GLN A 1 94 ? 13.816 7.012 -24.771 1.00 79.69 94 GLN A N 1
ATOM 776 C CA . GLN A 1 94 ? 14.140 8.229 -25.527 1.00 79.69 94 GLN A CA 1
ATOM 777 C C . GLN A 1 94 ? 15.597 8.288 -25.987 1.00 79.69 94 GLN A C 1
ATOM 779 O O . GLN A 1 94 ? 15.886 8.763 -27.085 1.00 79.69 94 GLN A O 1
ATOM 784 N N . ARG A 1 95 ? 16.532 7.850 -25.138 1.00 76.81 95 ARG A N 1
ATOM 785 C CA . ARG A 1 95 ? 17.973 7.957 -25.407 1.00 76.81 95 ARG A CA 1
ATOM 786 C C . ARG A 1 95 ? 18.547 6.709 -26.077 1.00 76.81 95 ARG A C 1
ATOM 788 O O . ARG A 1 95 ? 19.746 6.686 -26.346 1.00 76.81 95 ARG A O 1
ATOM 795 N N . ASN A 1 96 ? 17.706 5.704 -26.349 1.00 67.62 96 ASN A N 1
ATOM 796 C CA . ASN A 1 96 ? 18.097 4.403 -26.893 1.00 67.62 96 ASN A CA 1
ATOM 797 C C . ASN A 1 96 ? 19.310 3.829 -26.137 1.00 67.62 96 ASN A C 1
ATOM 799 O O . ASN A 1 96 ? 20.291 3.374 -26.733 1.00 67.62 96 ASN A O 1
ATOM 803 N N . ILE A 1 97 ? 19.287 3.974 -24.805 1.00 65.56 97 ILE A N 1
ATOM 804 C CA . ILE A 1 97 ? 20.394 3.550 -23.951 1.00 65.56 97 ILE A CA 1
ATOM 805 C C . ILE A 1 97 ? 20.386 2.034 -23.966 1.00 65.56 97 ILE A C 1
ATOM 807 O O . ILE A 1 97 ? 19.384 1.406 -23.633 1.00 65.56 97 ILE A O 1
ATOM 811 N N . ASN A 1 98 ? 21.530 1.455 -24.312 1.00 61.03 98 ASN A N 1
ATOM 812 C CA . ASN A 1 98 ? 21.732 0.017 -24.274 1.00 61.03 98 ASN A CA 1
ATOM 813 C C . ASN A 1 98 ? 21.935 -0.428 -22.811 1.00 61.03 98 ASN A C 1
ATOM 815 O O . ASN A 1 98 ? 23.033 -0.802 -22.402 1.00 61.03 98 ASN A O 1
ATOM 819 N N . VAL A 1 99 ? 20.893 -0.280 -21.990 1.00 62.09 99 VAL A N 1
ATOM 820 C CA . VAL A 1 99 ? 20.813 -0.903 -20.666 1.00 62.09 99 VAL A CA 1
ATOM 821 C C . VAL A 1 99 ? 20.602 -2.392 -20.898 1.00 62.09 99 VAL A C 1
ATOM 823 O O . VAL A 1 99 ? 19.874 -2.778 -21.814 1.00 62.09 99 VAL A O 1
ATOM 826 N N . SER A 1 100 ? 21.239 -3.240 -20.088 1.00 64.44 100 SER A N 1
ATOM 827 C CA . SER A 1 100 ? 20.887 -4.657 -20.093 1.00 64.44 100 SER A CA 1
ATOM 828 C C . SER A 1 100 ? 19.398 -4.767 -19.761 1.00 64.44 100 SER A C 1
ATOM 830 O O . SER A 1 100 ? 18.995 -4.416 -18.653 1.00 64.44 100 SER A O 1
ATOM 832 N N . ASP A 1 101 ? 18.582 -5.218 -20.715 1.00 69.19 101 ASP A N 1
ATOM 833 C CA . ASP A 1 101 ? 17.131 -5.410 -20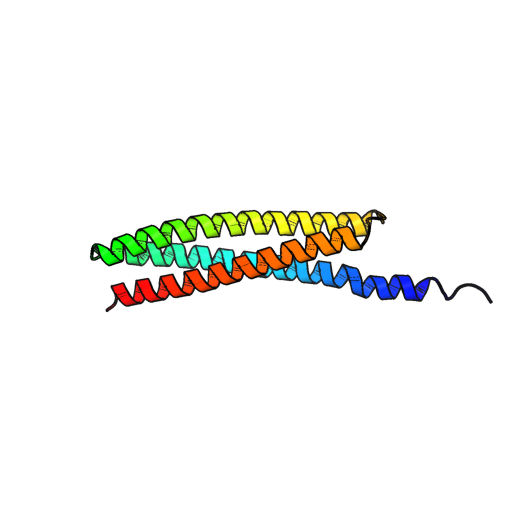.560 1.00 69.19 101 ASP A CA 1
ATOM 834 C C . ASP A 1 101 ? 16.804 -6.188 -19.263 1.00 69.19 101 ASP A C 1
ATOM 836 O O . ASP A 1 101 ? 15.822 -5.912 -18.573 1.00 69.19 101 ASP A O 1
ATOM 840 N N . ASP A 1 102 ? 17.713 -7.073 -18.841 1.00 76.38 102 ASP A N 1
ATOM 841 C CA . ASP A 1 102 ? 17.634 -7.821 -17.586 1.00 76.38 102 ASP A CA 1
ATOM 842 C C . ASP A 1 102 ? 17.720 -6.952 -16.320 1.00 76.38 102 ASP A C 1
ATOM 844 O O . ASP A 1 102 ? 17.033 -7.232 -15.336 1.00 76.38 102 ASP A O 1
ATOM 848 N N . GLU A 1 103 ? 18.541 -5.900 -16.300 1.00 81.44 103 GLU A N 1
ATOM 849 C CA . GLU A 1 103 ? 18.710 -5.035 -15.124 1.00 81.44 103 GLU A CA 1
ATOM 850 C C . GLU A 1 103 ? 17.438 -4.228 -14.850 1.00 81.44 103 GLU A C 1
ATOM 852 O O . GLU A 1 103 ? 16.915 -4.246 -13.729 1.00 81.44 103 GLU A O 1
ATOM 857 N N . TYR A 1 104 ? 16.875 -3.612 -15.894 1.00 83.62 104 TYR A N 1
ATOM 858 C CA . TYR A 1 104 ? 15.613 -2.886 -15.785 1.00 83.62 104 TYR A CA 1
ATOM 859 C C . TYR A 1 104 ? 14.466 -3.822 -15.381 1.00 83.62 104 TYR A C 1
ATOM 861 O O . TYR A 1 104 ? 13.720 -3.526 -14.443 1.00 83.62 104 TYR A O 1
ATOM 869 N N . ARG A 1 105 ? 14.360 -5.002 -16.010 1.00 83.88 105 ARG A N 1
ATOM 870 C CA . ARG A 1 105 ? 13.338 -6.004 -15.659 1.00 83.88 105 ARG A CA 1
ATOM 871 C C . ARG A 1 105 ? 13.468 -6.499 -14.221 1.00 83.88 105 ARG A C 1
ATOM 873 O O . ARG A 1 105 ? 12.453 -6.737 -13.567 1.00 83.88 105 ARG A O 1
ATOM 880 N N . ASN A 1 106 ? 14.685 -6.651 -13.705 1.00 88.25 106 ASN A N 1
ATOM 881 C CA . ASN A 1 106 ? 14.907 -7.041 -12.313 1.00 88.25 106 ASN A CA 1
ATOM 882 C C . ASN A 1 106 ? 14.496 -5.937 -11.331 1.00 88.25 106 ASN A C 1
ATOM 884 O O . ASN A 1 106 ? 13.905 -6.245 -10.293 1.00 88.25 106 ASN A O 1
ATOM 888 N N . SER A 1 107 ? 14.756 -4.667 -11.663 1.00 89.88 107 SER A N 1
ATOM 889 C CA . SER A 1 107 ? 14.235 -3.530 -10.894 1.00 89.88 107 SER A CA 1
ATOM 890 C C . SER A 1 107 ? 12.706 -3.513 -10.907 1.00 89.88 107 SER A C 1
ATOM 892 O O . SER A 1 107 ? 12.077 -3.501 -9.852 1.00 89.88 107 SER A O 1
ATOM 894 N N . HIS A 1 108 ? 12.094 -3.643 -12.086 1.00 91.38 108 HIS A N 1
ATOM 895 C CA . HIS A 1 108 ? 10.640 -3.626 -12.240 1.00 91.38 108 HIS A CA 1
ATOM 896 C C . HIS A 1 108 ? 9.956 -4.754 -11.447 1.00 91.38 108 HIS A C 1
ATOM 898 O O . HIS A 1 108 ? 8.997 -4.512 -10.719 1.00 91.38 108 HIS A O 1
ATOM 904 N N . LYS A 1 109 ? 10.507 -5.978 -11.473 1.00 91.50 109 LYS A N 1
ATOM 905 C CA . LYS A 1 109 ? 10.034 -7.089 -10.624 1.00 91.50 109 LYS A CA 1
ATOM 906 C C . LYS A 1 109 ? 10.117 -6.769 -9.131 1.00 91.50 109 LYS A C 1
ATOM 908 O O . LYS A 1 109 ? 9.256 -7.196 -8.367 1.00 91.50 109 LYS A O 1
ATOM 913 N N . ARG A 1 110 ? 11.151 -6.047 -8.694 1.00 93.69 110 ARG A N 1
ATOM 914 C CA . ARG A 1 110 ? 11.292 -5.643 -7.290 1.00 93.69 110 ARG A CA 1
ATOM 915 C C . ARG A 1 110 ? 10.211 -4.642 -6.900 1.00 93.69 110 ARG A C 1
ATOM 917 O O . ARG A 1 110 ? 9.569 -4.857 -5.876 1.00 93.69 110 ARG A O 1
ATOM 924 N N . VAL A 1 111 ? 9.989 -3.618 -7.726 1.00 94.69 111 VAL A N 1
ATOM 925 C CA . VAL A 1 111 ? 8.922 -2.627 -7.513 1.00 94.69 111 VAL A CA 1
ATOM 926 C C . VAL A 1 111 ? 7.567 -3.328 -7.446 1.00 94.69 111 VAL A C 1
ATOM 928 O O . VAL A 1 111 ? 6.835 -3.126 -6.481 1.00 94.69 111 VAL A O 1
ATOM 931 N N . LYS A 1 112 ? 7.293 -4.254 -8.372 1.00 94.12 112 LYS A N 1
ATOM 932 C CA . LYS A 1 112 ? 6.079 -5.081 -8.365 1.00 94.12 112 LYS A CA 1
ATOM 933 C C . LYS A 1 112 ? 5.859 -5.803 -7.037 1.00 94.12 112 LYS A C 1
ATOM 935 O O . LYS A 1 112 ? 4.802 -5.678 -6.429 1.00 94.12 112 LYS A O 1
ATOM 940 N N . LEU A 1 113 ? 6.863 -6.537 -6.557 1.00 96.00 113 LEU A N 1
ATOM 941 C CA . LEU A 1 113 ? 6.753 -7.287 -5.301 1.00 96.00 113 LEU A CA 1
ATOM 942 C C . LEU A 1 113 ? 6.529 -6.365 -4.097 1.00 96.00 113 LEU A C 1
ATOM 944 O O . LEU A 1 113 ? 5.775 -6.702 -3.182 1.00 96.00 113 LEU A O 1
ATOM 948 N N . GLN A 1 114 ? 7.179 -5.201 -4.083 1.00 95.69 114 GLN A N 1
ATOM 949 C CA . GLN A 1 114 ? 6.971 -4.214 -3.028 1.00 95.69 114 GLN A CA 1
ATOM 950 C C . GLN A 1 114 ? 5.559 -3.614 -3.094 1.00 95.69 114 GLN A C 1
ATOM 952 O O . GLN A 1 114 ? 4.930 -3.457 -2.048 1.00 95.69 114 GLN A O 1
ATOM 957 N N . MET A 1 115 ? 5.050 -3.342 -4.298 1.00 96.00 115 MET A N 1
ATOM 958 C CA . MET A 1 115 ? 3.695 -2.852 -4.540 1.00 96.00 115 MET A CA 1
ATOM 959 C C . MET A 1 115 ? 2.643 -3.853 -4.046 1.00 96.00 115 MET A C 1
ATOM 961 O O . MET A 1 115 ? 1.795 -3.515 -3.221 1.00 96.00 115 MET A O 1
ATOM 965 N N . GLU A 1 116 ? 2.755 -5.116 -4.462 1.00 96.00 116 GLU A N 1
ATOM 966 C CA . GLU A 1 116 ? 1.858 -6.199 -4.043 1.00 96.00 116 GLU A CA 1
ATOM 967 C C . GLU A 1 116 ? 1.857 -6.382 -2.517 1.00 96.00 116 GLU A C 1
ATOM 969 O O . GLU A 1 116 ? 0.800 -6.529 -1.893 1.00 96.00 116 GLU A O 1
ATOM 974 N N . SER A 1 117 ? 3.040 -6.339 -1.893 1.00 97.06 117 SER A N 1
ATOM 975 C CA . SER A 1 117 ? 3.166 -6.425 -0.437 1.00 97.06 117 SER A CA 1
ATOM 976 C C 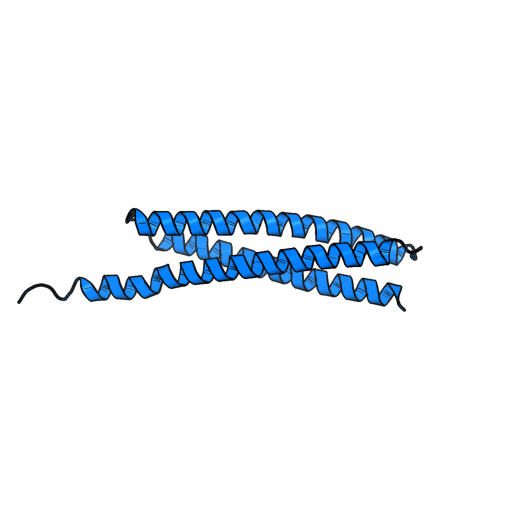. SER A 1 117 ? 2.497 -5.241 0.260 1.00 97.06 117 SER A C 1
ATOM 978 O O . SER A 1 117 ? 1.792 -5.433 1.250 1.00 97.06 117 SER A O 1
ATOM 980 N N . LEU A 1 118 ? 2.696 -4.024 -0.245 1.00 97.19 118 LEU A N 1
ATOM 981 C CA . LEU A 1 118 ? 2.127 -2.815 0.340 1.00 97.19 118 LEU A CA 1
ATOM 982 C C . LEU A 1 118 ? 0.596 -2.807 0.246 1.00 97.19 118 LEU A C 1
ATOM 984 O O . LEU A 1 118 ? -0.082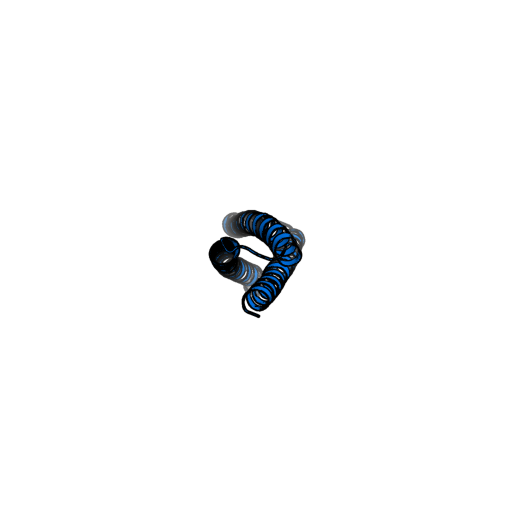 -2.552 1.242 1.00 97.19 118 LEU A O 1
ATOM 988 N N . LEU A 1 119 ? 0.035 -3.165 -0.912 1.00 96.69 119 LEU A N 1
ATOM 989 C CA . LEU A 1 119 ? -1.415 -3.274 -1.095 1.00 96.69 119 LEU A CA 1
ATOM 990 C C . LEU A 1 119 ? -2.041 -4.335 -0.189 1.00 96.69 119 LEU A C 1
ATOM 992 O O . LEU A 1 119 ? -3.152 -4.162 0.325 1.00 96.69 119 LEU A O 1
ATOM 996 N N . LYS A 1 120 ? -1.327 -5.437 0.052 1.00 97.69 120 LYS A N 1
ATOM 997 C CA . LYS A 1 120 ? -1.770 -6.460 1.001 1.00 97.69 120 LYS A CA 1
ATOM 998 C C . LYS A 1 120 ? -1.853 -5.905 2.424 1.00 97.69 120 LYS A C 1
ATOM 1000 O O . LYS A 1 120 ? -2.843 -6.171 3.110 1.00 97.69 120 LYS A O 1
ATOM 1005 N N . GLU A 1 121 ? -0.871 -5.114 2.848 1.00 97.44 121 GLU A N 1
ATOM 1006 C CA . GLU A 1 121 ? -0.874 -4.459 4.162 1.00 97.44 121 GLU A CA 1
ATOM 1007 C C . GLU A 1 121 ? -1.978 -3.401 4.291 1.00 97.44 121 GLU A C 1
ATOM 1009 O O . GLU A 1 121 ? -2.646 -3.327 5.328 1.00 97.44 121 GLU A O 1
ATOM 1014 N N . VAL A 1 122 ? -2.251 -2.637 3.228 1.00 96.62 122 VAL A N 1
ATOM 1015 C CA . VAL A 1 122 ? -3.399 -1.715 3.154 1.00 96.62 122 VAL A CA 1
ATOM 1016 C C . VAL A 1 122 ? -4.711 -2.470 3.365 1.00 96.62 122 VAL A C 1
ATOM 1018 O O . VAL A 1 122 ? -5.503 -2.130 4.250 1.00 96.62 122 VAL A O 1
ATOM 1021 N N . LYS A 1 123 ? -4.915 -3.563 2.620 1.00 97.44 123 LYS A N 1
ATOM 1022 C CA . LYS A 1 123 ? -6.110 -4.407 2.739 1.00 97.44 123 LYS A CA 1
ATOM 1023 C C . LYS A 1 123 ? -6.255 -5.006 4.135 1.00 97.44 123 LYS A C 1
ATOM 1025 O O . LYS A 1 123 ? -7.369 -5.092 4.653 1.00 97.44 123 LYS A O 1
ATOM 1030 N N . GLN A 1 124 ? -5.154 -5.437 4.742 1.00 97.12 124 GLN A N 1
ATOM 1031 C CA . GLN A 1 124 ? -5.160 -5.991 6.090 1.00 97.12 124 GLN A CA 1
ATOM 1032 C C . GLN A 1 124 ? -5.507 -4.919 7.134 1.00 97.12 124 GLN A C 1
ATOM 1034 O O . GLN A 1 124 ? -6.365 -5.147 7.983 1.00 97.12 124 GLN A O 1
ATOM 1039 N N . SER A 1 125 ? -4.936 -3.723 7.013 1.00 95.81 125 SER A N 1
ATOM 1040 C CA . SER A 1 125 ? -5.211 -2.599 7.921 1.00 95.81 125 SER A CA 1
ATOM 1041 C C . SER A 1 125 ? -6.659 -2.122 7.834 1.00 95.81 125 SER A C 1
ATOM 1043 O O . SER A 1 125 ? -7.265 -1.776 8.845 1.00 95.81 125 SER A O 1
ATOM 1045 N N . LYS A 1 126 ? -7.260 -2.175 6.641 1.00 97.38 126 LYS A N 1
ATOM 1046 C CA . LYS A 1 126 ? -8.692 -1.918 6.444 1.00 97.38 126 LYS A CA 1
ATOM 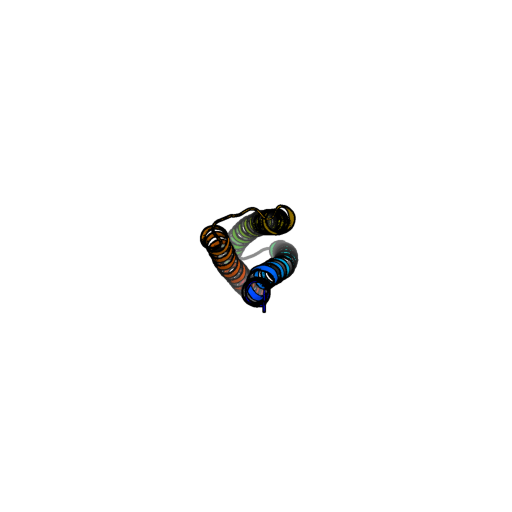1047 C C . LYS A 1 126 ? -9.571 -2.907 7.214 1.00 97.38 126 LYS A C 1
ATOM 1049 O O . LYS A 1 126 ? -10.537 -2.492 7.846 1.00 97.38 126 LYS A O 1
ATOM 1054 N N . LYS A 1 127 ? -9.234 -4.202 7.194 1.00 97.31 127 LYS A N 1
ATOM 1055 C CA . LYS A 1 127 ? -9.964 -5.221 7.969 1.00 97.31 127 LYS A CA 1
ATOM 1056 C C . LYS A 1 127 ? -9.852 -4.974 9.469 1.00 97.31 127 LYS A C 1
ATOM 1058 O O . LYS A 1 127 ? -10.861 -5.012 10.160 1.00 97.31 127 LYS A O 1
ATOM 1063 N N . GLU A 1 128 ? -8.645 -4.698 9.954 1.00 96.25 128 GLU A N 1
ATOM 1064 C CA . GLU A 1 128 ? -8.410 -4.411 11.374 1.00 96.25 128 GLU A CA 1
ATOM 1065 C C . GLU A 1 128 ? -9.157 -3.151 11.825 1.00 96.25 128 GLU A C 1
ATOM 1067 O O . GLU A 1 128 ? -9.733 -3.139 12.909 1.00 96.25 128 GLU A O 1
ATOM 1072 N N . MET A 1 129 ? -9.221 -2.120 10.974 1.00 96.44 129 MET A N 1
ATOM 1073 C CA . MET A 1 129 ? -10.020 -0.925 11.240 1.00 96.44 129 MET A CA 1
ATOM 1074 C C . MET A 1 129 ? -11.512 -1.247 11.360 1.00 96.44 129 MET A C 1
ATOM 1076 O O . MET A 1 129 ? -12.163 -0.760 12.278 1.00 96.44 129 MET A O 1
ATOM 1080 N N . PHE A 1 130 ? -12.069 -2.052 10.450 1.00 95.81 130 PHE A N 1
ATOM 1081 C CA . PHE A 1 130 ? -13.483 -2.422 10.529 1.00 95.81 130 PHE A CA 1
ATOM 1082 C C . PHE A 1 130 ? -13.796 -3.255 11.765 1.00 95.81 130 PHE A C 1
ATOM 1084 O O . PHE A 1 130 ? -14.771 -2.944 12.440 1.00 95.81 130 PHE A O 1
ATOM 1091 N N . GLN A 1 131 ? -12.934 -4.211 12.119 1.00 95.19 131 GLN A N 1
ATOM 1092 C CA . GLN A 1 131 ? -13.087 -4.960 13.365 1.00 95.19 131 GLN A CA 1
ATOM 1093 C C . GLN A 1 131 ? -13.076 -4.026 14.578 1.00 95.19 131 GLN A C 1
ATOM 1095 O O . GLN A 1 131 ? -13.954 -4.100 15.426 1.00 95.19 131 GLN A O 1
ATOM 1100 N N . TRP A 1 132 ? -12.127 -3.092 14.635 1.00 94.88 132 TRP A N 1
ATOM 1101 C CA . TRP A 1 132 ? -12.059 -2.125 15.729 1.00 94.88 132 TRP A CA 1
ATOM 1102 C C . TRP A 1 132 ? -13.300 -1.223 15.799 1.00 94.88 132 TRP A C 1
ATOM 1104 O O . TRP A 1 132 ? -13.779 -0.913 16.886 1.00 94.88 132 TRP A O 1
ATOM 1114 N N . VAL A 1 133 ? -13.862 -0.817 14.655 1.00 94.19 133 VAL A N 1
ATOM 1115 C CA . VAL A 1 133 ? -15.129 -0.070 14.621 1.00 94.19 133 VAL A CA 1
ATOM 1116 C C . VAL A 1 133 ? -16.299 -0.927 15.113 1.00 94.19 133 VAL A C 1
ATOM 1118 O O . VAL A 1 133 ? -17.136 -0.418 15.856 1.00 94.19 133 VAL A O 1
ATOM 1121 N N . GLU A 1 134 ? -16.368 -2.203 14.730 1.00 93.06 134 GLU A N 1
ATOM 1122 C CA . GLU A 1 134 ? -17.382 -3.143 15.225 1.00 93.06 134 GLU A CA 1
ATOM 1123 C C . GLU A 1 134 ? -17.284 -3.333 16.742 1.00 93.06 134 GLU A C 1
ATOM 1125 O O . GLU A 1 134 ? -18.304 -3.264 17.426 1.00 93.06 134 GLU A O 1
ATOM 1130 N N . ASP A 1 135 ? -16.070 -3.463 17.280 1.00 91.50 135 ASP A N 1
ATOM 1131 C CA . ASP A 1 135 ? -15.820 -3.596 18.719 1.00 91.50 135 ASP A CA 1
ATOM 1132 C C . ASP A 1 135 ? -16.278 -2.349 19.505 1.00 91.50 135 ASP A C 1
ATOM 1134 O O . ASP A 1 135 ? -16.656 -2.451 20.668 1.00 91.50 135 ASP A O 1
ATOM 1138 N N . ILE A 1 136 ? -16.272 -1.163 18.881 1.00 90.81 136 ILE A N 1
ATOM 1139 C CA . ILE A 1 136 ? -16.791 0.086 19.476 1.00 90.81 136 ILE A CA 1
ATOM 1140 C C . ILE A 1 136 ? -18.319 0.169 19.420 1.00 90.81 136 ILE A C 1
ATOM 1142 O O . ILE A 1 136 ? -18.933 0.870 20.229 1.00 90.81 136 ILE A O 1
ATOM 1146 N N . LEU A 1 137 ? -18.926 -0.439 18.402 1.00 88.38 137 LEU A N 1
ATOM 1147 C CA . LEU A 1 137 ? -20.369 -0.389 18.163 1.00 88.38 137 LEU A CA 1
ATOM 1148 C C . LEU A 1 137 ? -21.142 -1.513 18.864 1.00 88.38 137 LEU A C 1
ATOM 1150 O O . LEU A 1 137 ? -22.365 -1.403 18.961 1.00 88.38 137 LEU A O 1
ATOM 1154 N N . SER A 1 138 ? -20.442 -2.561 19.301 1.00 83.31 138 SER A N 1
ATOM 1155 C CA . SER A 1 138 ? -20.982 -3.704 20.048 1.00 83.31 138 SER A CA 1
ATOM 1156 C C . SER A 1 138 ? -21.223 -3.360 21.516 1.00 83.31 138 SER A C 1
ATOM 1158 O O . SER A 1 138 ? -22.246 -3.839 22.055 1.00 83.31 138 SER A O 1
#

Foldseek 3Di:
DDDDPPPPVVVVCVVPLVVLLVVLVVLLVVLVVLLVLLVVLVVLLVVLQVDDDDPVLNVLSVVLVVLSVVLNVLSVVLNVLSVVLNVVSVCCVVVVDPDPSVVNVVSSVVSVVSSVVSVVSSVVSVVSSVVSVVVSVD

Organism: NCBI:txid2867963

Sequence (138 aa):
MELLTTSTSAYLLQASLDVLHYESREWQEEITFAMDEMMFLHRLHRRFGEKSLPELIQKQSIALQTKLLLLSQQILTMQETIREHESYLSEIIQRNINVSDDEYRNSHKRVKLQMESLLKEVKQSKKEMFQWVEDILS

Secondary structure (DSSP, 8-state):
----SHHHHHHHHHHHHHHHHHHHHHHHHHHHHHHHHHHHHHHHHHHHHTS---HHHHHHHHHHHHHHHHHHHHHHHHHHHHHHHHHHHHHHHHHT----HHHHHHHHHHHHHHHHHHHHHHHHHHHHHHHHHHHHH-

Radius of gyration: 21.76 Å; chains: 1; bounding box: 43×20×80 Å